Protein AF-W9P4Z3-F1 (afdb_monomer)

pLDDT: mean 75.98, std 18.57, range [23.39, 91.31]

Solvent-accessible surface area (backbone atoms only — not comparable to full-atom values): 9116 Å² total; per-residue (Å²): 131,71,70,39,44,46,34,57,65,92,82,52,67,81,77,57,96,51,66,90,83,44,89,73,73,82,68,74,70,91,84,56,40,78,48,75,42,57,70,95,68,73,46,46,77,40,70,48,34,55,28,46,27,37,81,41,54,60,92,74,62,85,82,88,86,84,87,87,85,80,85,59,91,46,73,70,33,68,54,49,42,40,37,40,35,73,74,88,55,61,68,47,74,52,102,79,37,41,35,63,81,58,73,59,67,36,34,38,39,37,34,43,33,28,52,91,90,41,81,40,84,44,76,51,77,44,72,76,84,70,90,73,74,101,67,92,71,96,46,42,35,33,40,75

InterPro domains:
  IPR009784 Protein of unknown function DUF1349 [PF07081] (25-118)
  IPR009784 Protein of unknown function DUF1349 [PTHR35332] (20-118)

Sequence (144 aa):
MKFTLFSGVSSQPPLPENPLSEPFELVALPGPDIWRTPSCAGGRDDFSGPIYATPISLNSFKSAKVTISSDFPGNYSQGGLILFMPESIPITQTDSQLRLEESPRTWIKAGIEKVDGEFFCIRRCCETVLGLEFGQAERELCFL

Structure (mmCIF, N/CA/C/O backbone):
data_AF-W9P4Z3-F1
#
_entry.id   AF-W9P4Z3-F1
#
loop_
_atom_site.group_PDB
_atom_site.id
_atom_site.type_symbol
_atom_site.label_atom_id
_atom_site.label_alt_id
_atom_site.label_comp_id
_atom_site.label_asym_id
_atom_site.label_entity_id
_atom_site.label_seq_id
_atom_site.pdbx_PDB_ins_code
_atom_site.Cartn_x
_atom_site.Cartn_y
_atom_site.Cartn_z
_atom_site.occupancy
_atom_site.B_iso_or_equiv
_atom_site.auth_seq_id
_atom_site.auth_comp_id
_atom_site.auth_asym_id
_atom_site.auth_atom_id
_atom_site.pdbx_PDB_model_num
ATOM 1 N N . MET A 1 1 ? -15.433 -0.064 10.762 1.00 71.50 1 MET A N 1
ATOM 2 C CA . MET A 1 1 ? -14.264 0.808 10.502 1.00 71.50 1 MET A CA 1
ATOM 3 C C . MET A 1 1 ? -14.509 1.506 9.183 1.00 71.50 1 MET A C 1
ATOM 5 O O . MET A 1 1 ? -14.960 0.837 8.263 1.00 71.50 1 MET A O 1
ATOM 9 N N . LYS A 1 2 ? -14.285 2.819 9.103 1.00 81.31 2 LYS A N 1
ATOM 10 C CA . LYS A 1 2 ? -14.508 3.583 7.874 1.00 81.31 2 LYS A CA 1
ATOM 11 C C . LYS A 1 2 ? -13.163 3.824 7.205 1.00 81.31 2 LYS A C 1
ATOM 13 O O . LYS A 1 2 ? -12.331 4.545 7.746 1.00 81.31 2 LYS A O 1
ATOM 18 N N . PHE A 1 3 ? -12.965 3.212 6.047 1.00 85.69 3 PHE A N 1
ATOM 19 C CA . PHE A 1 3 ? -11.792 3.466 5.226 1.00 85.69 3 PHE A CA 1
ATOM 20 C C . PHE A 1 3 ? -11.995 4.764 4.458 1.00 85.69 3 PHE A C 1
ATOM 22 O O . PHE A 1 3 ? -13.095 5.067 3.996 1.00 85.69 3 PHE A O 1
ATOM 29 N N . THR A 1 4 ? -10.924 5.533 4.350 1.00 84.44 4 THR A N 1
ATOM 30 C CA . THR A 1 4 ? -10.896 6.787 3.613 1.00 84.44 4 THR A CA 1
ATOM 31 C C . THR A 1 4 ? -9.815 6.706 2.556 1.00 84.44 4 THR A C 1
ATOM 33 O O . THR A 1 4 ? -8.760 6.116 2.790 1.00 84.44 4 THR A O 1
ATOM 36 N N . LEU A 1 5 ? -10.086 7.268 1.382 1.00 85.56 5 LEU A N 1
ATOM 37 C CA . LEU A 1 5 ? -9.078 7.396 0.342 1.00 85.56 5 LEU A CA 1
ATOM 38 C C . LEU A 1 5 ? -8.081 8.480 0.771 1.00 85.56 5 LEU A C 1
ATOM 40 O O . LEU A 1 5 ? -8.461 9.647 0.885 1.00 85.56 5 LEU A O 1
ATOM 44 N N . PHE A 1 6 ? -6.839 8.077 1.043 1.00 80.31 6 PHE A N 1
ATOM 45 C CA . PHE A 1 6 ? -5.747 8.963 1.473 1.00 80.31 6 PHE A CA 1
ATOM 46 C C . PHE A 1 6 ? -4.922 9.508 0.304 1.00 80.31 6 PHE A C 1
ATOM 48 O O . PHE A 1 6 ? -4.315 10.575 0.359 1.00 80.31 6 PHE A O 1
ATOM 55 N N . SER A 1 7 ? -4.844 8.726 -0.761 1.00 78.44 7 SER A N 1
ATOM 56 C CA . SER A 1 7 ? -4.163 9.084 -1.993 1.00 78.44 7 SER A CA 1
ATOM 57 C C . SER A 1 7 ? -4.724 8.201 -3.096 1.00 78.44 7 SER A C 1
ATOM 59 O O . SER A 1 7 ? -5.156 7.080 -2.827 1.00 78.44 7 SER A O 1
ATOM 61 N N . GLY A 1 8 ? -4.768 8.707 -4.324 1.00 75.12 8 GLY A N 1
ATOM 62 C CA . GLY A 1 8 ? -5.324 8.006 -5.475 1.00 75.12 8 GLY A CA 1
ATOM 63 C C . GLY A 1 8 ? -6.163 8.911 -6.371 1.00 75.12 8 GLY A C 1
ATOM 64 O O . GLY A 1 8 ? -6.298 10.114 -6.145 1.00 75.12 8 GLY A O 1
ATOM 65 N N . VAL A 1 9 ? -6.732 8.322 -7.419 1.00 79.56 9 VAL A N 1
ATOM 66 C CA . VAL A 1 9 ? -7.623 9.042 -8.336 1.00 79.56 9 VAL A CA 1
ATOM 67 C C . VAL A 1 9 ? -8.959 9.373 -7.676 1.00 79.56 9 VAL A C 1
ATOM 69 O O . VAL A 1 9 ? -9.437 8.637 -6.823 1.00 79.56 9 VAL A O 1
ATOM 72 N N . SER A 1 10 ? -9.606 10.464 -8.077 1.00 75.25 10 SER A N 1
ATOM 73 C CA . SER A 1 10 ? -10.969 10.767 -7.613 1.00 75.25 10 SER A CA 1
ATOM 74 C C . SER A 1 10 ? -12.011 9.781 -8.151 1.00 75.25 10 SER A C 1
ATOM 76 O O . SER A 1 10 ? -13.070 9.626 -7.557 1.00 75.25 10 SER A O 1
ATOM 78 N N . SER A 1 11 ? -11.700 9.081 -9.245 1.00 83.31 11 SER A N 1
ATOM 79 C CA . SER A 1 11 ? -12.555 8.081 -9.887 1.00 83.31 11 SER A CA 1
ATOM 80 C C . SER A 1 11 ? -12.376 6.664 -9.330 1.00 83.31 11 SER A C 1
ATOM 82 O O . SER A 1 11 ? -12.584 5.702 -10.071 1.00 83.31 11 SER A O 1
ATOM 84 N N . GLN A 1 12 ? -11.931 6.508 -8.077 1.00 86.94 12 GLN A N 1
ATOM 85 C CA . GLN A 1 12 ? -11.914 5.181 -7.457 1.00 86.94 12 GLN A CA 1
ATOM 86 C C . GLN A 1 12 ? -13.339 4.612 -7.370 1.00 86.94 12 GLN A C 1
ATOM 88 O O . GLN A 1 12 ? -14.282 5.376 -7.126 1.00 86.94 12 GLN A O 1
ATOM 93 N N . PRO A 1 13 ? -13.510 3.289 -7.526 1.00 87.00 13 PRO A N 1
ATOM 94 C CA . PRO A 1 13 ? -14.775 2.630 -7.236 1.0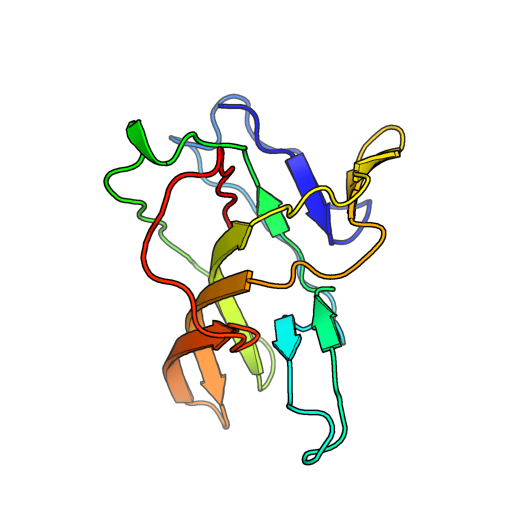0 87.00 13 PRO A CA 1
ATOM 95 C C . PRO A 1 13 ? -15.246 2.926 -5.802 1.00 87.00 13 PRO A C 1
ATOM 97 O O . PRO A 1 13 ? -14.422 3.100 -4.898 1.00 87.00 13 PRO A O 1
ATOM 100 N N . PRO A 1 14 ? -16.565 3.003 -5.560 1.00 84.56 14 PRO A N 1
ATOM 101 C CA . PRO A 1 14 ? -17.079 3.207 -4.215 1.00 84.56 14 PRO A CA 1
ATOM 102 C C . PRO A 1 14 ? -16.699 2.023 -3.322 1.00 84.56 14 PRO A C 1
ATOM 104 O O . PRO A 1 14 ? -16.797 0.864 -3.728 1.00 84.56 14 PRO A O 1
ATOM 107 N N . LEU A 1 15 ? -16.299 2.320 -2.085 1.00 87.31 15 LEU A N 1
ATOM 108 C CA . LEU A 1 15 ? -16.083 1.280 -1.088 1.00 87.31 15 LEU A CA 1
ATOM 109 C C . LEU A 1 15 ? -17.419 0.615 -0.712 1.00 87.31 15 LEU A C 1
ATOM 111 O O . LEU A 1 15 ? -18.434 1.314 -0.609 1.00 87.31 15 LEU A O 1
ATOM 115 N N . PRO A 1 16 ? -17.421 -0.703 -0.452 1.00 89.00 16 PRO A N 1
ATOM 116 C CA . PRO A 1 16 ? -18.571 -1.387 0.122 1.00 89.00 16 PRO A CA 1
ATOM 117 C C . PRO A 1 16 ? -18.905 -0.838 1.514 1.00 89.00 16 PRO A C 1
ATOM 119 O O . PRO A 1 16 ? -18.071 -0.220 2.181 1.00 89.00 16 PRO A O 1
ATOM 122 N N . GLU A 1 17 ? -20.120 -1.118 1.989 1.00 86.00 17 GLU A N 1
ATOM 123 C CA . GLU A 1 17 ? -20.553 -0.725 3.337 1.00 86.00 17 GLU A CA 1
ATOM 124 C C . GLU A 1 17 ? -19.675 -1.376 4.419 1.00 86.00 17 GLU A C 1
ATOM 126 O O . GLU A 1 17 ? -19.350 -0.743 5.430 1.00 86.00 17 GLU A O 1
ATOM 131 N N . ASN A 1 18 ? -19.222 -2.614 4.179 1.00 86.69 18 ASN A N 1
ATOM 132 C CA . ASN A 1 18 ? -18.313 -3.331 5.065 1.00 86.69 18 ASN A CA 1
ATOM 133 C C . ASN A 1 18 ? -17.009 -3.765 4.360 1.00 86.69 18 ASN A C 1
ATOM 135 O O . ASN A 1 18 ? -16.854 -4.933 3.992 1.00 86.69 18 ASN A O 1
ATOM 139 N N . PRO A 1 19 ? -16.011 -2.869 4.250 1.00 84.94 19 PRO A N 1
ATOM 140 C CA . PRO A 1 19 ? -14.736 -3.157 3.581 1.00 84.94 19 PRO A CA 1
ATOM 141 C C . PRO A 1 19 ? -13.846 -4.162 4.330 1.00 84.94 19 PRO A C 1
ATOM 143 O O . PRO A 1 19 ? -12.778 -4.517 3.845 1.00 84.94 19 PRO A O 1
ATOM 146 N N . LEU A 1 20 ? -14.253 -4.624 5.521 1.00 83.94 20 LEU A N 1
ATOM 147 C CA . LEU A 1 20 ? -13.541 -5.675 6.257 1.00 83.94 20 LEU A CA 1
ATOM 148 C C . LEU A 1 20 ? -13.992 -7.087 5.874 1.00 83.94 20 LEU A C 1
ATOM 150 O O . LEU A 1 20 ? -13.252 -8.041 6.109 1.00 83.94 20 LEU A O 1
ATOM 154 N N . SER A 1 21 ? -15.208 -7.236 5.347 1.00 85.75 21 SER A N 1
ATOM 155 C CA . SER A 1 21 ? -15.769 -8.536 4.959 1.00 85.75 21 SER A CA 1
ATOM 156 C C . SER A 1 21 ? -16.014 -8.672 3.463 1.00 85.75 21 SER A C 1
ATOM 158 O O . SER A 1 21 ? -16.218 -9.789 2.993 1.00 85.75 21 SER A O 1
ATOM 160 N N . GLU A 1 22 ? -16.009 -7.564 2.725 1.00 89.31 22 GLU A N 1
ATOM 161 C CA . GLU A 1 22 ? -16.331 -7.529 1.301 1.00 89.31 22 GLU A CA 1
ATOM 162 C C . GLU A 1 22 ? -15.117 -7.092 0.472 1.00 89.31 22 GLU A C 1
ATOM 164 O O . GLU A 1 22 ? -14.377 -6.196 0.890 1.00 89.31 22 GLU A O 1
ATOM 169 N N . PRO A 1 23 ? -14.889 -7.718 -0.698 1.00 89.94 23 PRO A N 1
ATOM 170 C CA . PRO A 1 23 ? -13.835 -7.295 -1.604 1.00 89.94 23 PRO A CA 1
ATOM 171 C C . PRO A 1 23 ? -14.163 -5.920 -2.191 1.00 89.94 23 PRO A C 1
ATOM 173 O O . PRO A 1 23 ? -15.319 -5.599 -2.461 1.00 89.94 23 PRO A O 1
ATOM 176 N N . PHE A 1 24 ? -13.126 -5.128 -2.435 1.00 91.19 24 PHE A N 1
ATOM 177 C CA . PHE A 1 24 ? -13.223 -3.857 -3.139 1.00 91.19 24 PHE A CA 1
ATOM 178 C C . PHE A 1 24 ? -12.053 -3.710 -4.106 1.00 91.19 24 PHE A C 1
ATOM 180 O O . PHE A 1 24 ? -11.043 -4.409 -3.998 1.00 91.19 24 PHE A O 1
ATOM 187 N N . GLU A 1 25 ? -12.205 -2.799 -5.058 1.00 91.00 25 GLU A N 1
ATOM 188 C CA . GLU A 1 25 ? -11.193 -2.521 -6.068 1.00 91.00 25 GLU A CA 1
ATOM 189 C C . GLU A 1 25 ? -10.414 -1.256 -5.714 1.00 91.00 25 GLU A C 1
ATOM 191 O O . GLU A 1 25 ? -10.986 -0.241 -5.314 1.00 91.00 25 GLU A O 1
ATOM 196 N N . LEU A 1 26 ? -9.096 -1.320 -5.897 1.00 90.00 26 LEU A N 1
ATOM 197 C CA . LEU A 1 26 ? -8.199 -0.180 -5.782 1.00 90.00 26 LEU A CA 1
ATOM 198 C C . LEU A 1 26 ? -7.472 0.013 -7.109 1.00 90.00 26 LEU A C 1
ATOM 200 O O . LEU A 1 26 ? -6.651 -0.810 -7.514 1.00 90.00 26 LEU A O 1
ATOM 204 N N . VAL A 1 27 ? -7.765 1.117 -7.788 1.00 89.56 27 VAL A N 1
ATOM 205 C CA . VAL A 1 27 ? -7.184 1.432 -9.092 1.00 89.56 27 VAL A CA 1
ATOM 206 C C . VAL A 1 27 ? -5.871 2.186 -8.905 1.00 89.56 27 VAL A C 1
ATOM 208 O O . VAL A 1 27 ? -5.838 3.277 -8.331 1.00 89.56 27 VAL A O 1
ATOM 211 N N . ALA A 1 28 ? -4.783 1.635 -9.435 1.00 86.25 28 ALA A N 1
ATOM 212 C CA . ALA A 1 28 ? -3.496 2.314 -9.525 1.00 86.25 28 ALA A CA 1
ATOM 213 C C . ALA A 1 28 ? -3.264 2.826 -10.951 1.00 86.25 28 ALA A C 1
ATOM 215 O O . ALA A 1 28 ? -3.336 2.061 -11.913 1.00 86.25 28 ALA A O 1
ATOM 216 N N . LEU A 1 29 ? -2.972 4.122 -11.089 1.00 84.25 29 LEU A N 1
ATOM 217 C CA . LEU A 1 29 ? -2.469 4.674 -12.347 1.00 84.25 29 LEU A CA 1
ATOM 218 C C . LEU A 1 29 ? -0.950 4.461 -12.459 1.00 84.25 29 LEU A C 1
ATOM 220 O O . LEU A 1 29 ? -0.293 4.262 -11.438 1.00 84.25 29 LEU A O 1
ATOM 224 N N . PRO A 1 30 ? -0.368 4.535 -13.669 1.00 81.81 30 PRO A N 1
ATOM 225 C CA . PRO A 1 30 ? 1.083 4.583 -13.839 1.00 81.81 30 PRO A CA 1
ATOM 226 C C . PRO A 1 30 ? 1.690 5.858 -13.237 1.00 81.81 30 PRO A C 1
ATOM 22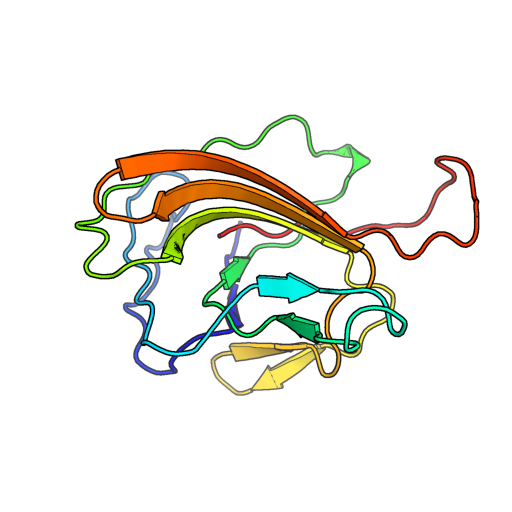8 O O . PRO A 1 30 ? 1.126 6.941 -13.395 1.00 81.81 30 PRO A O 1
ATOM 231 N N . GLY A 1 31 ? 2.860 5.744 -12.600 1.00 81.56 31 GLY A N 1
ATOM 232 C CA . GLY A 1 31 ? 3.627 6.880 -12.062 1.00 81.56 31 GLY A CA 1
ATOM 233 C C . GLY A 1 31 ? 3.706 6.951 -10.529 1.00 81.56 31 GLY A C 1
ATOM 234 O O . GLY A 1 31 ? 4.818 7.081 -10.020 1.00 81.56 31 GLY A O 1
ATOM 235 N N . PRO A 1 32 ? 2.583 6.858 -9.787 1.00 83.25 32 PRO A N 1
ATOM 236 C CA . PRO A 1 32 ? 2.576 6.805 -8.331 1.00 83.25 32 PRO A CA 1
ATOM 237 C C . PRO A 1 32 ? 3.453 5.700 -7.738 1.00 83.25 32 PRO A C 1
ATOM 239 O O . PRO A 1 32 ? 3.492 4.579 -8.242 1.00 83.25 32 PRO A O 1
ATOM 242 N N . ASP A 1 33 ? 4.106 6.010 -6.620 1.00 85.19 33 ASP A N 1
ATOM 243 C CA . ASP A 1 33 ? 4.939 5.075 -5.860 1.00 85.19 33 ASP A CA 1
ATOM 244 C C . ASP A 1 33 ? 4.902 5.448 -4.370 1.00 85.19 33 ASP A C 1
ATOM 246 O O . ASP A 1 33 ? 4.460 6.533 -3.976 1.00 85.19 33 ASP A O 1
ATOM 250 N N . ILE A 1 34 ? 5.360 4.519 -3.537 1.00 88.50 34 ILE A N 1
ATOM 251 C CA . ILE A 1 34 ? 5.594 4.727 -2.110 1.00 88.50 34 ILE A CA 1
ATOM 252 C C . ILE A 1 34 ? 7.050 4.371 -1.836 1.00 88.50 34 ILE A C 1
ATOM 254 O O . ILE A 1 34 ? 7.399 3.199 -1.650 1.00 88.50 34 ILE A O 1
ATOM 258 N N . TRP A 1 35 ? 7.927 5.368 -1.862 1.00 86.38 35 TRP A N 1
ATOM 259 C CA . TRP A 1 35 ? 9.362 5.163 -1.775 1.00 86.38 35 TRP A CA 1
ATOM 260 C C . TRP A 1 35 ? 10.090 6.373 -1.219 1.00 86.38 35 TRP A C 1
ATOM 262 O O . TRP A 1 35 ? 9.876 7.493 -1.666 1.00 86.38 35 TRP A O 1
ATOM 272 N N . ARG A 1 36 ? 11.020 6.128 -0.292 1.00 86.25 36 ARG A N 1
ATOM 273 C CA . ARG A 1 36 ? 11.902 7.164 0.235 1.00 86.25 36 ARG A CA 1
ATOM 274 C C . ARG A 1 36 ? 13.357 6.731 0.136 1.00 86.25 36 ARG A C 1
ATOM 276 O O . ARG A 1 36 ? 13.687 5.607 0.515 1.00 86.25 36 ARG A O 1
ATOM 283 N N . THR A 1 37 ? 14.224 7.618 -0.348 1.00 81.75 37 THR A N 1
ATOM 284 C CA . THR A 1 37 ? 15.681 7.450 -0.285 1.00 81.75 37 THR A CA 1
ATOM 285 C C . THR A 1 37 ? 16.313 8.524 0.599 1.00 81.75 37 THR A C 1
ATOM 287 O O . THR A 1 37 ? 15.812 9.647 0.667 1.00 81.75 37 THR A O 1
ATOM 290 N N . PRO A 1 38 ? 17.425 8.214 1.290 1.00 77.25 38 PRO A N 1
ATOM 291 C CA . PRO A 1 38 ? 18.201 9.225 1.998 1.00 77.25 38 PRO A CA 1
ATOM 292 C C . PRO A 1 38 ? 18.629 10.370 1.071 1.00 77.25 38 PRO A C 1
ATOM 294 O O . PRO A 1 38 ? 18.852 10.162 -0.124 1.00 77.25 38 PRO A O 1
ATOM 297 N N . SER A 1 39 ? 18.837 11.567 1.625 1.00 80.94 39 SER A N 1
ATOM 298 C CA . SER A 1 39 ? 19.316 12.732 0.861 1.00 80.94 39 SER A CA 1
ATOM 299 C C . SER A 1 39 ? 20.651 12.471 0.153 1.00 80.94 39 SER A C 1
ATOM 301 O O . SER A 1 39 ? 20.847 12.916 -0.975 1.00 80.94 39 SER A O 1
ATOM 303 N N . CYS A 1 40 ? 21.538 11.667 0.752 1.00 78.31 40 CYS A N 1
ATOM 304 C CA . CYS A 1 40 ? 22.796 11.239 0.130 1.00 78.31 40 CYS A CA 1
ATOM 305 C C . CYS A 1 40 ? 22.617 10.290 -1.073 1.00 78.31 40 CYS A C 1
ATOM 307 O O . CYS A 1 40 ? 23.560 10.091 -1.832 1.00 78.31 40 CYS A O 1
ATOM 309 N N . ALA A 1 41 ? 21.421 9.729 -1.261 1.00 72.81 41 ALA A N 1
ATOM 310 C CA . ALA A 1 41 ? 21.051 8.816 -2.342 1.00 72.81 41 ALA A CA 1
ATOM 311 C C . ALA A 1 41 ? 19.950 9.412 -3.245 1.00 72.81 41 ALA A C 1
ATOM 313 O O . ALA A 1 41 ? 19.092 8.692 -3.759 1.00 72.81 41 ALA A O 1
ATOM 314 N N . GLY A 1 42 ? 19.940 10.740 -3.403 1.00 78.50 42 GLY A N 1
ATOM 315 C CA . GLY A 1 42 ? 19.031 11.460 -4.302 1.00 78.50 42 GLY A CA 1
ATOM 316 C C . GLY A 1 42 ? 17.763 12.015 -3.651 1.00 78.50 42 GLY A C 1
ATOM 317 O O . GLY A 1 42 ? 17.042 12.747 -4.319 1.00 78.50 42 GLY A O 1
ATOM 318 N N . GLY A 1 43 ? 17.500 11.720 -2.371 1.00 80.50 43 GLY A N 1
ATOM 319 C CA . GLY A 1 43 ? 16.446 12.382 -1.591 1.00 80.50 43 GLY A CA 1
ATOM 320 C C . GLY A 1 43 ? 15.028 12.238 -2.151 1.00 80.50 43 GLY A C 1
ATOM 321 O O . GLY A 1 43 ? 14.231 13.162 -2.021 1.00 80.50 43 GLY A O 1
ATOM 322 N N . ARG A 1 44 ? 14.718 11.109 -2.798 1.00 82.50 44 ARG A N 1
ATOM 323 C CA . ARG A 1 44 ? 13.374 10.819 -3.316 1.00 82.50 44 ARG A CA 1
ATOM 324 C C . ARG A 1 44 ? 12.420 10.619 -2.140 1.00 82.50 44 ARG A C 1
ATOM 326 O O . ARG A 1 44 ? 12.770 9.902 -1.207 1.00 8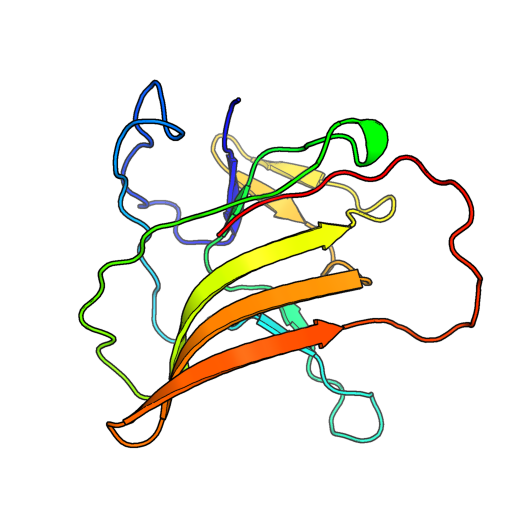2.50 44 ARG A O 1
ATOM 333 N N . ASP A 1 45 ? 11.232 11.208 -2.201 1.00 87.81 45 ASP A N 1
ATOM 334 C CA . ASP A 1 45 ? 10.169 11.045 -1.204 1.00 87.81 45 ASP A CA 1
ATOM 335 C C . ASP A 1 45 ? 8.811 11.008 -1.906 1.00 87.81 45 ASP A C 1
ATOM 337 O O . ASP A 1 45 ? 8.132 12.021 -2.056 1.00 87.81 45 ASP A O 1
ATOM 341 N N . ASP A 1 46 ? 8.450 9.822 -2.380 1.00 86.75 46 ASP A N 1
ATOM 342 C CA . ASP A 1 46 ? 7.160 9.568 -2.995 1.00 86.75 46 ASP A CA 1
ATOM 343 C C . ASP A 1 46 ? 6.251 8.859 -1.995 1.00 86.75 46 ASP A C 1
ATOM 345 O O . ASP A 1 46 ? 6.567 7.783 -1.485 1.00 86.75 46 ASP A O 1
ATOM 349 N N . PHE A 1 47 ? 5.096 9.461 -1.738 1.00 87.88 47 PHE A N 1
ATOM 350 C CA . PHE A 1 47 ? 4.001 8.873 -0.971 1.00 87.88 47 PHE A CA 1
ATOM 351 C C . PHE A 1 47 ? 2.680 9.121 -1.708 1.00 87.88 47 PHE A C 1
ATOM 353 O O . PHE A 1 47 ? 1.720 9.666 -1.172 1.00 87.88 47 PHE A O 1
ATOM 360 N N . SER A 1 48 ? 2.672 8.801 -3.002 1.00 85.81 48 SER A N 1
ATOM 361 C CA . SER A 1 48 ? 1.599 9.163 -3.936 1.00 85.81 48 SER A CA 1
ATOM 362 C C . SER A 1 48 ? 0.791 7.965 -4.429 1.00 85.81 48 SER A C 1
ATOM 364 O O . SER A 1 48 ? -0.230 8.152 -5.091 1.00 85.81 48 SER A O 1
ATOM 366 N N . GLY A 1 49 ? 1.212 6.739 -4.096 1.00 87.62 49 GLY A N 1
ATOM 367 C CA . GLY A 1 49 ? 0.460 5.516 -4.389 1.00 87.62 49 GLY A CA 1
ATOM 368 C C . GLY A 1 49 ? -0.980 5.568 -3.860 1.00 87.62 49 GLY A C 1
ATOM 369 O O . GLY A 1 49 ? -1.251 6.299 -2.904 1.00 87.62 49 GLY A O 1
ATOM 370 N N . PRO A 1 50 ? -1.924 4.836 -4.476 1.00 90.62 50 PRO A N 1
ATOM 371 C CA . PRO A 1 50 ? -3.296 4.795 -3.995 1.00 90.62 50 PRO A CA 1
ATOM 372 C C . PRO A 1 50 ? -3.383 4.057 -2.649 1.00 90.62 50 PRO A C 1
ATOM 374 O O . PRO A 1 50 ? -2.774 3.001 -2.493 1.00 90.62 50 PRO A O 1
ATOM 377 N N . ILE A 1 51 ? -4.101 4.621 -1.671 1.00 89.62 51 ILE A N 1
ATOM 378 C CA . ILE A 1 51 ? -4.154 4.112 -0.288 1.00 89.62 51 ILE A CA 1
ATOM 379 C C . ILE A 1 51 ? -5.576 4.260 0.266 1.00 89.62 51 ILE A C 1
ATOM 381 O O . ILE A 1 51 ? -6.076 5.384 0.387 1.00 89.62 51 ILE A O 1
ATOM 385 N N . TYR A 1 52 ? -6.191 3.146 0.676 1.00 89.75 52 TYR A N 1
ATOM 386 C CA . TYR A 1 52 ? -7.412 3.144 1.484 1.00 89.75 52 TYR A CA 1
ATOM 387 C C . TYR A 1 52 ? -7.126 2.818 2.936 1.00 89.75 52 TYR A C 1
ATOM 389 O O . TYR A 1 52 ? -6.729 1.715 3.293 1.00 89.75 52 TYR A O 1
ATOM 397 N N . ALA A 1 53 ? -7.441 3.758 3.812 1.00 86.56 53 ALA A N 1
ATOM 398 C CA . ALA A 1 53 ? -6.875 3.739 5.138 1.00 86.56 53 ALA A CA 1
ATOM 399 C C . ALA A 1 53 ? -7.887 4.143 6.214 1.00 86.56 53 ALA A C 1
ATOM 401 O O . ALA A 1 53 ? -8.724 5.021 6.015 1.00 86.56 53 ALA A O 1
ATOM 402 N N . THR A 1 54 ? -7.844 3.453 7.355 1.00 86.00 54 THR A N 1
ATOM 403 C CA . THR A 1 54 ? -8.688 3.723 8.526 1.00 86.00 54 THR A CA 1
ATOM 404 C C . THR A 1 54 ? -7.791 3.834 9.747 1.00 86.00 54 THR A C 1
ATOM 406 O O . THR A 1 54 ? -7.020 2.903 9.957 1.00 86.00 54 THR A O 1
ATOM 409 N N . PRO A 1 55 ? -7.925 4.885 10.575 1.00 84.62 55 PRO A N 1
ATOM 410 C CA . PRO A 1 55 ? -7.138 5.029 11.790 1.00 84.62 55 PRO A CA 1
ATOM 411 C C . PRO A 1 55 ? -7.441 3.887 12.766 1.00 84.62 55 PRO A C 1
ATOM 413 O O . PRO A 1 55 ? -8.600 3.526 12.997 1.00 84.62 55 PRO A O 1
ATOM 416 N N . ILE A 1 56 ? -6.388 3.315 13.347 1.00 85.31 56 ILE A N 1
ATOM 417 C CA . ILE A 1 56 ? -6.463 2.314 14.418 1.00 85.31 56 ILE A CA 1
ATOM 418 C C . ILE A 1 56 ? -5.479 2.696 15.518 1.00 85.31 56 ILE A C 1
ATOM 420 O O . ILE A 1 56 ? -4.327 3.006 15.230 1.00 85.31 56 ILE A O 1
ATOM 424 N N . SER A 1 57 ? -5.911 2.614 16.778 1.00 84.50 57 SER A N 1
ATOM 425 C CA . SER A 1 57 ? -5.031 2.802 17.935 1.00 84.50 57 SER A CA 1
ATOM 426 C C . SER A 1 57 ? -4.033 1.649 18.057 1.00 84.50 57 SER A C 1
ATOM 428 O O . SER A 1 57 ? -4.444 0.484 18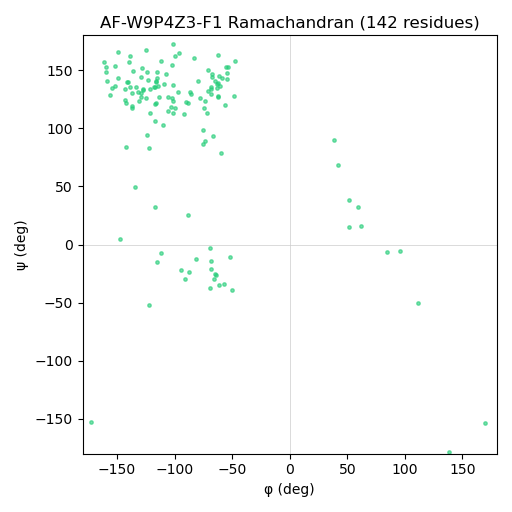.114 1.00 84.50 57 SER A O 1
ATOM 430 N N . LEU A 1 58 ? -2.739 1.956 18.203 1.00 82.50 58 LEU A N 1
ATOM 431 C CA . LEU A 1 58 ? -1.694 0.946 18.432 1.00 82.50 58 LEU A CA 1
ATOM 432 C C . LEU A 1 58 ? -2.006 -0.030 19.566 1.00 82.50 58 LEU A C 1
ATOM 434 O O . LEU A 1 58 ? -1.736 -1.220 19.442 1.00 82.50 58 LEU A O 1
ATOM 438 N N . ASN A 1 59 ? -2.596 0.458 20.659 1.00 87.38 59 ASN A N 1
ATOM 439 C CA . ASN A 1 59 ? -2.894 -0.373 21.827 1.00 87.38 59 ASN A CA 1
ATOM 440 C C . ASN A 1 59 ? -3.929 -1.466 21.501 1.00 87.38 59 ASN A C 1
ATOM 442 O O . ASN A 1 59 ? -3.958 -2.519 22.142 1.00 87.38 59 ASN A O 1
ATOM 446 N N . SER A 1 60 ? -4.765 -1.219 20.488 1.00 87.62 60 SER A N 1
ATOM 447 C CA . SER A 1 60 ? -5.794 -2.143 20.004 1.00 87.62 60 SER A CA 1
ATOM 448 C C . SER A 1 60 ? -5.337 -3.007 18.826 1.00 87.62 60 SER A C 1
ATOM 450 O O . SER A 1 60 ? -5.899 -4.079 18.600 1.00 87.62 60 SER A O 1
ATOM 452 N N . PHE A 1 61 ? -4.313 -2.576 18.086 1.00 87.31 61 PHE A N 1
ATOM 453 C CA . PHE A 1 61 ? -3.835 -3.291 16.911 1.00 87.31 61 PHE A CA 1
ATOM 454 C C . PHE A 1 61 ? -3.123 -4.592 17.305 1.00 87.31 61 PHE A C 1
ATOM 456 O O . PHE A 1 61 ? -2.273 -4.615 18.195 1.00 87.31 61 PHE A O 1
ATOM 463 N N . LYS A 1 62 ? -3.471 -5.695 16.633 1.00 88.38 62 LYS A N 1
ATOM 464 C CA . LYS A 1 62 ? -2.856 -7.019 16.850 1.00 88.38 62 LYS A CA 1
ATOM 465 C C . LYS A 1 62 ? -2.250 -7.580 15.576 1.00 88.38 62 LYS A C 1
ATOM 467 O O . LYS A 1 62 ? -1.091 -7.975 15.560 1.00 88.38 62 LYS A O 1
ATOM 472 N N . SER A 1 63 ? -3.041 -7.613 14.513 1.00 88.94 63 SER A N 1
ATOM 473 C CA . SER A 1 63 ? -2.635 -8.129 13.213 1.00 88.94 63 SER A CA 1
ATOM 474 C C . SER A 1 63 ? -3.555 -7.583 12.135 1.00 88.94 63 SER A C 1
ATOM 476 O O . SER A 1 63 ? -4.733 -7.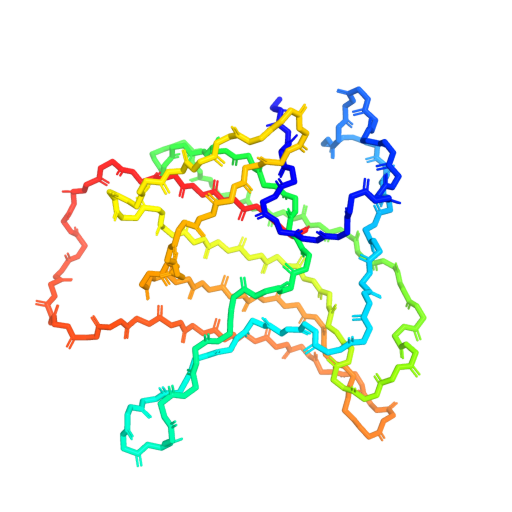342 12.397 1.00 88.94 63 SER A O 1
ATOM 478 N N . ALA A 1 64 ? -3.039 -7.484 10.916 1.00 86.88 64 ALA A N 1
ATOM 479 C CA . ALA A 1 64 ? -3.828 -7.223 9.726 1.00 86.88 64 ALA A CA 1
ATOM 480 C C . ALA A 1 64 ? -3.499 -8.251 8.652 1.00 86.88 64 ALA A C 1
ATOM 482 O O . ALA A 1 64 ? -2.353 -8.686 8.524 1.00 86.88 64 ALA A O 1
ATOM 483 N N . LYS A 1 65 ? -4.519 -8.641 7.895 1.00 89.12 65 LYS A N 1
ATOM 484 C CA . LYS A 1 65 ? -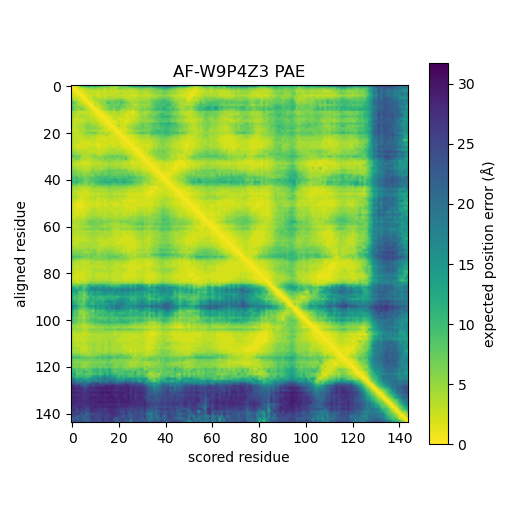4.398 -9.566 6.777 1.00 89.12 65 LYS A CA 1
ATOM 485 C C . LYS A 1 65 ? -5.266 -9.053 5.643 1.00 89.12 65 LYS A C 1
ATOM 487 O O . LYS A 1 65 ? -6.416 -8.698 5.867 1.00 89.12 65 LYS A O 1
ATOM 492 N N . VAL A 1 66 ? -4.711 -9.076 4.442 1.00 87.19 66 VAL A N 1
ATOM 493 C CA . VAL A 1 66 ? -5.417 -8.766 3.201 1.00 87.19 66 VAL A CA 1
ATOM 494 C C . VAL A 1 66 ? -5.178 -9.896 2.211 1.00 87.19 66 VAL A C 1
ATOM 496 O O . VAL A 1 66 ? -4.162 -10.592 2.284 1.00 87.19 66 VAL A O 1
ATOM 499 N N . THR A 1 67 ? -6.129 -10.092 1.308 1.00 89.38 67 THR A N 1
ATOM 500 C CA . THR A 1 67 ? -5.954 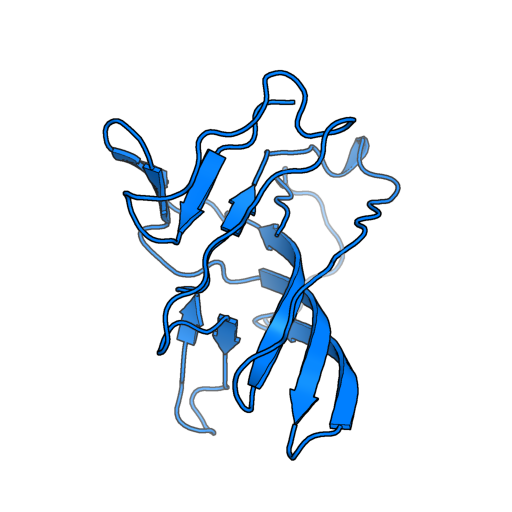-10.934 0.124 1.00 89.38 67 THR A CA 1
ATOM 501 C C . THR A 1 67 ? -6.011 -10.017 -1.081 1.00 89.38 67 THR A C 1
ATOM 503 O O . THR A 1 67 ? -6.954 -9.243 -1.203 1.00 89.38 67 THR A O 1
ATOM 506 N N . ILE A 1 68 ? -5.000 -10.085 -1.943 1.00 88.88 68 ILE A N 1
ATOM 507 C CA . ILE A 1 68 ? -4.879 -9.213 -3.111 1.00 88.88 68 ILE A CA 1
ATOM 508 C C . ILE A 1 68 ? -4.933 -10.080 -4.357 1.00 88.88 68 ILE A C 1
ATOM 510 O O . ILE A 1 68 ? -4.273 -11.118 -4.427 1.00 88.88 68 ILE A O 1
ATOM 514 N N . SER A 1 69 ? -5.706 -9.631 -5.337 1.00 89.00 69 SER A N 1
ATOM 515 C CA . SER A 1 69 ? -5.741 -10.191 -6.680 1.00 89.00 69 SER A CA 1
ATOM 516 C C . SER A 1 69 ? -5.564 -9.047 -7.669 1.00 89.00 69 SER A C 1
ATOM 518 O O . SER A 1 69 ? -6.229 -8.021 -7.555 1.00 89.00 69 SER A O 1
ATOM 520 N N . SER A 1 70 ? -4.602 -9.184 -8.574 1.00 87.62 70 SER A N 1
ATOM 521 C CA . SER A 1 70 ? -4.316 -8.204 -9.615 1.00 87.62 70 SER A CA 1
ATOM 522 C C . SER A 1 70 ? -3.499 -8.862 -10.718 1.00 87.62 70 SER A C 1
ATOM 524 O O . SER A 1 70 ? -2.777 -9.832 -10.480 1.00 87.62 70 SER A O 1
ATOM 526 N N . ASP A 1 71 ? -3.571 -8.282 -11.906 1.00 86.56 71 ASP A N 1
ATOM 527 C CA . ASP A 1 71 ? -2.859 -8.734 -13.097 1.00 86.56 71 ASP A CA 1
ATOM 528 C C . ASP A 1 71 ? -1.400 -8.236 -13.106 1.00 86.56 71 ASP A C 1
ATOM 530 O O . ASP A 1 71 ? -0.593 -8.688 -13.919 1.00 86.56 71 ASP A O 1
ATOM 534 N N . PHE A 1 72 ? -1.061 -7.292 -12.209 1.00 83.19 72 PHE A N 1
ATOM 535 C CA . PHE A 1 72 ? 0.242 -6.622 -12.100 1.00 83.19 72 PHE A CA 1
ATOM 536 C C . PHE A 1 72 ? 0.804 -6.255 -13.492 1.00 83.19 72 PHE A C 1
ATOM 538 O O . PHE A 1 72 ? 1.770 -6.866 -13.970 1.00 83.19 72 PHE A O 1
ATOM 545 N N . PRO A 1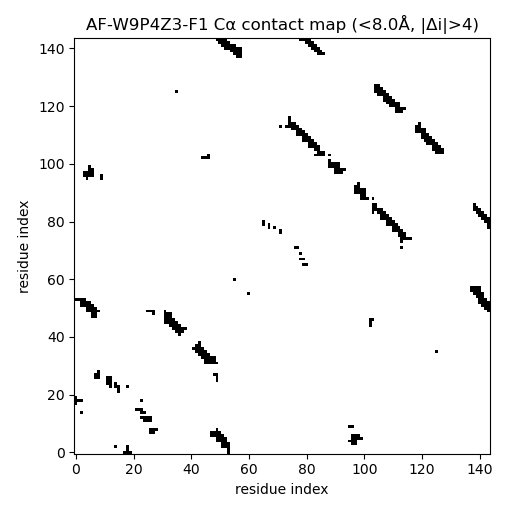 73 ? 0.174 -5.294 -14.192 1.00 82.88 73 PRO A N 1
ATOM 546 C CA . PRO A 1 73 ? 0.337 -5.124 -15.636 1.00 82.88 73 PRO A CA 1
ATOM 547 C C . PRO A 1 73 ? 1.754 -4.711 -16.054 1.00 82.88 73 PRO A C 1
ATOM 549 O O . PRO A 1 73 ? 2.198 -5.077 -17.139 1.00 82.88 73 PRO A O 1
ATOM 552 N N . GLY A 1 74 ? 2.486 -3.992 -15.198 1.00 81.56 74 GLY A N 1
ATOM 553 C CA . GLY A 1 74 ? 3.833 -3.495 -15.490 1.00 81.56 74 GLY A CA 1
ATOM 554 C C . GLY A 1 74 ? 4.890 -3.917 -14.470 1.00 81.56 74 GLY A C 1
ATOM 555 O O . GLY A 1 74 ? 4.572 -4.368 -13.367 1.00 81.56 74 GLY A O 1
ATOM 556 N N . ASN A 1 75 ? 6.160 -3.717 -14.825 1.00 82.50 75 ASN A N 1
ATOM 557 C CA . ASN A 1 75 ? 7.256 -3.772 -13.858 1.00 82.50 75 ASN A CA 1
ATOM 558 C C . ASN A 1 75 ? 7.034 -2.736 -12.748 1.00 82.50 75 ASN A C 1
ATOM 560 O O . ASN A 1 75 ? 6.543 -1.637 -12.999 1.00 82.50 75 ASN A O 1
ATOM 564 N N . TYR A 1 76 ? 7.400 -3.115 -11.529 1.00 84.38 76 TYR A N 1
ATOM 565 C CA . TYR A 1 76 ? 7.178 -2.386 -10.282 1.00 84.38 76 TYR A CA 1
ATOM 566 C C . TYR A 1 76 ? 5.705 -2.171 -9.922 1.00 84.38 76 TYR A C 1
ATOM 568 O O . TYR A 1 76 ? 5.401 -1.369 -9.042 1.00 84.38 76 TYR A O 1
ATOM 576 N N . SER A 1 77 ? 4.779 -2.911 -10.545 1.00 86.56 77 SER A N 1
ATOM 577 C CA . SER A 1 77 ? 3.409 -2.985 -10.030 1.00 86.56 77 SER A CA 1
ATOM 578 C C . SER A 1 77 ? 3.454 -3.616 -8.643 1.00 86.56 77 SER A C 1
ATOM 580 O O . SER A 1 77 ? 4.021 -4.699 -8.469 1.00 86.56 77 SER A O 1
ATOM 582 N N . GLN A 1 78 ? 2.861 -2.937 -7.668 1.00 88.75 78 GLN A N 1
ATOM 583 C CA . GLN A 1 78 ? 2.865 -3.342 -6.269 1.00 88.75 7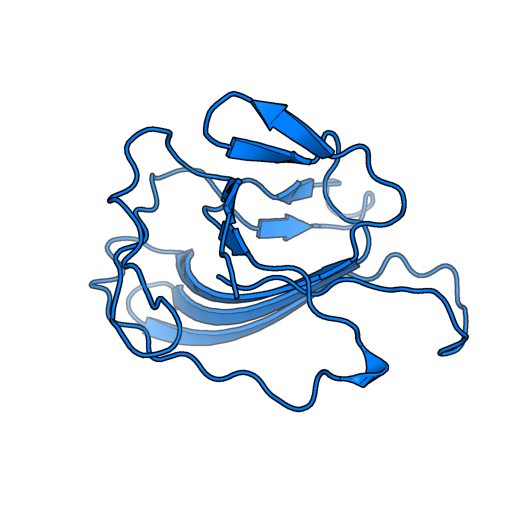8 GLN A CA 1
ATOM 584 C C . GLN A 1 78 ? 1.435 -3.461 -5.745 1.00 88.75 78 GLN A C 1
ATOM 586 O O . GLN A 1 78 ? 0.548 -2.714 -6.147 1.00 88.75 78 GLN A O 1
ATOM 591 N N . GLY A 1 79 ? 1.237 -4.375 -4.803 1.00 89.31 79 GLY A N 1
ATOM 592 C CA . GLY A 1 79 ? 0.008 -4.496 -4.026 1.00 89.31 79 GLY A CA 1
ATOM 593 C C . GLY A 1 79 ? 0.340 -5.089 -2.667 1.00 89.31 79 GLY A C 1
ATOM 594 O O . GLY A 1 79 ? 1.139 -6.024 -2.581 1.00 89.31 79 GLY A O 1
ATOM 595 N N . GLY A 1 80 ? -0.226 -4.552 -1.587 1.00 90.81 80 GLY A N 1
ATOM 596 C CA . GLY A 1 80 ? 0.177 -4.982 -0.253 1.00 90.81 80 GLY A CA 1
ATOM 597 C C . GLY A 1 80 ? -0.660 -4.420 0.881 1.00 90.81 80 GLY A C 1
ATOM 598 O O . GLY A 1 80 ? -1.824 -4.110 0.706 1.00 90.81 80 GLY A O 1
ATOM 599 N N . LEU A 1 81 ? -0.020 -4.307 2.040 1.00 91.31 81 LEU A N 1
ATOM 600 C CA . LEU A 1 81 ? -0.426 -3.535 3.204 1.00 91.31 81 LEU A CA 1
ATOM 601 C C . LEU A 1 81 ? 0.606 -2.437 3.439 1.00 91.31 81 LEU A C 1
ATOM 603 O O . LEU A 1 81 ? 1.811 -2.675 3.321 1.00 91.31 81 LEU A O 1
ATOM 607 N N . ILE A 1 82 ? 0.139 -1.257 3.821 1.00 90.50 82 ILE A N 1
ATOM 608 C CA . ILE A 1 82 ? 0.973 -0.224 4.427 1.00 90.50 82 ILE A CA 1
ATOM 609 C C . ILE A 1 82 ? 0.559 -0.049 5.881 1.00 90.50 82 ILE A C 1
ATOM 611 O O . ILE A 1 82 ? -0.532 -0.452 6.265 1.00 90.50 82 ILE A O 1
ATOM 615 N N . LEU A 1 83 ? 1.461 0.489 6.691 1.00 89.88 83 LEU A N 1
ATOM 616 C CA . LEU A 1 83 ? 1.186 1.096 7.985 1.00 89.88 83 LEU A CA 1
ATOM 617 C C . LEU A 1 83 ? 2.029 2.367 8.026 1.00 89.88 83 LEU A C 1
ATOM 619 O O . LEU A 1 83 ? 3.222 2.313 7.731 1.00 89.88 83 LEU A O 1
ATOM 623 N N . PHE A 1 84 ? 1.440 3.501 8.371 1.00 87.50 84 PHE A N 1
ATOM 624 C CA . PHE A 1 84 ? 2.162 4.764 8.481 1.00 87.50 84 PHE A CA 1
ATOM 625 C C . PHE A 1 84 ? 1.686 5.539 9.692 1.00 87.50 84 PHE A C 1
ATOM 627 O O . PHE A 1 84 ? 0.576 5.318 10.159 1.00 87.50 84 PHE A O 1
ATOM 634 N N . MET A 1 85 ? 2.541 6.433 10.177 1.00 85.25 85 MET A N 1
ATOM 635 C CA . MET A 1 85 ? 2.257 7.287 11.319 1.00 85.25 85 MET A CA 1
ATOM 636 C C . MET A 1 85 ? 1.986 8.709 10.834 1.00 85.25 85 MET A C 1
ATOM 638 O O . MET A 1 85 ? 2.904 9.340 10.300 1.00 85.25 85 MET A O 1
ATOM 642 N N . PRO A 1 86 ? 0.765 9.236 11.012 1.00 71.19 86 PRO A N 1
ATOM 643 C CA . PRO A 1 86 ? 0.496 10.646 10.784 1.00 71.19 86 PRO A CA 1
ATOM 644 C C . PRO A 1 86 ? 1.075 11.446 11.961 1.00 71.19 86 PRO A C 1
ATOM 646 O O . PRO A 1 86 ? 0.422 11.685 12.970 1.00 71.19 86 PRO A O 1
ATOM 649 N N . GLU A 1 87 ? 2.354 11.805 11.885 1.00 68.56 87 GLU A N 1
ATOM 650 C CA . GLU A 1 87 ? 3.032 12.588 12.925 1.00 68.56 87 GLU A CA 1
ATOM 651 C C . GLU A 1 87 ? 2.582 14.051 12.904 1.00 68.56 87 GLU A C 1
ATOM 653 O O . GLU A 1 87 ? 3.195 14.857 12.221 1.00 68.56 87 GLU A O 1
ATOM 658 N N . SER A 1 88 ? 1.523 14.435 13.619 1.00 64.88 88 SER A N 1
ATOM 659 C CA . SER A 1 88 ? 1.039 15.835 13.647 1.00 64.88 88 SER A CA 1
ATOM 660 C C . SER A 1 88 ? 0.818 16.460 12.254 1.00 64.88 88 SER A C 1
ATOM 662 O O . SER A 1 88 ? 0.750 17.684 12.137 1.00 64.88 88 SER A O 1
ATOM 664 N N . ILE A 1 89 ? 0.770 15.645 11.193 1.00 64.94 89 ILE A N 1
ATOM 665 C CA . ILE A 1 89 ? 0.689 16.118 9.815 1.00 64.94 89 ILE A CA 1
ATOM 666 C C . ILE A 1 89 ? -0.734 16.629 9.631 1.00 64.94 89 ILE A C 1
ATOM 668 O O . ILE A 1 89 ? -1.676 15.865 9.870 1.00 64.94 89 ILE A O 1
ATOM 672 N N . PRO A 1 90 ? -0.922 17.894 9.220 1.00 64.38 90 PRO A N 1
ATOM 673 C CA . PRO A 1 90 ? -2.241 18.387 8.878 1.00 64.38 90 PRO A CA 1
ATOM 674 C C . PRO A 1 90 ? -2.845 17.494 7.796 1.00 64.38 90 PRO A C 1
ATOM 676 O O . PRO A 1 90 ? -2.277 17.332 6.714 1.00 64.38 90 PRO A O 1
ATOM 679 N N . ILE A 1 91 ? -3.988 16.892 8.110 1.00 68.25 91 ILE A N 1
ATOM 680 C CA . ILE A 1 91 ? -4.784 16.159 7.135 1.00 68.25 91 ILE A CA 1
ATOM 681 C C . ILE A 1 91 ? -5.781 17.159 6.567 1.00 68.25 91 ILE A C 1
ATOM 683 O O . ILE A 1 91 ? -6.669 17.626 7.284 1.00 68.25 91 ILE A O 1
ATOM 687 N N . THR A 1 92 ? -5.641 17.511 5.292 1.00 69.12 92 THR A N 1
ATOM 688 C CA . THR A 1 92 ? -6.656 18.314 4.616 1.00 69.12 92 THR A CA 1
ATOM 689 C C . THR A 1 92 ? -7.739 17.396 4.078 1.00 69.12 92 THR A C 1
ATOM 691 O O . THR A 1 92 ? -7.482 16.379 3.431 1.00 69.12 92 THR A O 1
ATOM 694 N N . GLN A 1 93 ? -8.984 17.736 4.393 1.00 65.56 93 GLN A N 1
ATOM 695 C CA . GLN A 1 93 ? -10.146 17.033 3.880 1.00 65.56 93 GLN A CA 1
ATOM 696 C C . GLN A 1 93 ? -10.720 17.835 2.717 1.00 65.56 93 GLN A C 1
ATOM 698 O O . GLN A 1 93 ? -11.172 18.964 2.888 1.00 65.56 93 GLN A O 1
ATOM 703 N N . THR A 1 94 ? -10.713 17.233 1.535 1.00 63.28 94 THR A N 1
ATOM 704 C CA . THR A 1 94 ? -11.580 17.651 0.427 1.00 63.28 94 THR A CA 1
ATOM 705 C C . THR A 1 94 ? -12.826 16.764 0.430 1.00 63.28 94 THR A C 1
ATOM 707 O O . THR A 1 94 ? -12.823 15.719 1.085 1.00 63.28 94 THR A O 1
ATOM 710 N N . ASP A 1 95 ? -13.889 17.150 -0.283 1.00 57.94 95 ASP A N 1
ATOM 711 C CA . ASP A 1 95 ? -15.224 16.515 -0.235 1.00 57.94 95 ASP A CA 1
ATOM 712 C C . ASP A 1 95 ? -15.246 14.982 -0.435 1.00 57.94 95 ASP A C 1
ATOM 714 O O . ASP A 1 95 ? -16.271 14.340 -0.202 1.00 57.94 95 ASP A O 1
ATOM 718 N N . SER A 1 96 ? -14.143 14.345 -0.852 1.00 58.75 96 SER A N 1
ATOM 719 C CA . SER A 1 96 ? -14.049 12.882 -0.987 1.00 58.75 96 SER A CA 1
ATOM 720 C C . SER A 1 96 ? -12.665 12.271 -0.712 1.00 58.75 96 SER A C 1
ATOM 722 O O . SER A 1 96 ? -12.498 11.065 -0.890 1.00 58.75 96 SER A O 1
ATOM 724 N N . GLN A 1 97 ? -11.667 13.056 -0.289 1.00 65.75 97 GLN A N 1
ATOM 725 C CA . GLN A 1 97 ? -10.296 12.574 -0.074 1.00 65.75 97 GLN A CA 1
ATOM 726 C C . GLN A 1 97 ? -9.666 13.251 1.143 1.00 65.75 97 GLN A C 1
ATOM 728 O O . GLN A 1 97 ? -9.744 14.474 1.289 1.00 65.75 97 GLN A O 1
ATOM 733 N N . LEU A 1 98 ? -9.021 12.450 1.991 1.00 69.88 98 LEU A N 1
ATOM 734 C CA . LEU A 1 98 ? -8.057 12.966 2.957 1.00 69.88 98 LEU A CA 1
ATOM 735 C C . LEU A 1 98 ? -6.718 13.032 2.246 1.00 69.88 98 LEU A C 1
ATOM 737 O O . LEU A 1 98 ? -6.330 12.063 1.610 1.00 69.88 98 LEU A O 1
ATOM 741 N N . ARG A 1 99 ? -6.018 14.155 2.333 1.00 69.19 99 ARG A N 1
ATOM 742 C CA . ARG A 1 99 ? -4.675 14.289 1.783 1.00 69.19 99 ARG A CA 1
ATOM 743 C C . ARG A 1 99 ? -3.731 14.659 2.912 1.00 69.19 99 ARG A C 1
ATOM 745 O O . ARG A 1 99 ? -4.045 15.512 3.740 1.00 69.19 99 ARG A O 1
ATOM 752 N N . LEU A 1 100 ? -2.589 13.983 2.964 1.00 72.12 100 LEU A N 1
ATOM 753 C CA . LEU A 1 100 ? -1.490 14.430 3.806 1.00 72.12 100 LEU A CA 1
ATOM 754 C C . LEU A 1 100 ? -0.800 15.588 3.081 1.00 72.12 100 LEU A C 1
ATOM 756 O O . LEU A 1 100 ? -0.428 15.442 1.916 1.00 72.12 100 LEU A O 1
ATOM 760 N N . GLU A 1 101 ? -0.649 16.727 3.757 1.00 73.06 101 GLU A N 1
ATOM 761 C CA . GLU A 1 101 ? 0.104 17.870 3.215 1.00 73.06 101 GLU A CA 1
ATOM 762 C C . GLU A 1 101 ? 1.590 17.530 3.017 1.00 73.06 101 GLU A C 1
ATOM 764 O O . GLU A 1 101 ? 2.250 18.073 2.134 1.00 73.06 101 GLU A O 1
ATOM 769 N N . GLU A 1 102 ? 2.100 16.577 3.800 1.00 78.00 102 GLU A N 1
ATOM 770 C CA . GLU A 1 102 ? 3.467 16.067 3.726 1.00 78.00 102 GLU A CA 1
ATOM 771 C C . GLU A 1 102 ? 3.482 14.537 3.838 1.00 78.00 102 GLU A C 1
ATOM 773 O O . GLU A 1 102 ? 2.645 13.939 4.516 1.00 78.00 102 GLU A O 1
ATOM 778 N N . SER A 1 103 ? 4.458 13.881 3.207 1.00 81.81 103 SER A N 1
ATOM 779 C CA . SER A 1 103 ? 4.641 12.435 3.346 1.00 81.81 103 SER A CA 1
ATOM 780 C C . SER A 1 103 ? 4.915 12.055 4.813 1.00 81.81 103 SER A C 1
ATOM 782 O O . SER A 1 103 ? 5.758 12.681 5.462 1.00 81.81 103 SER A O 1
ATOM 784 N N . PRO A 1 104 ? 4.304 10.981 5.351 1.00 85.81 104 PRO A N 1
ATOM 785 C CA . PRO A 1 104 ? 4.550 10.556 6.723 1.00 85.81 104 PRO A CA 1
ATOM 786 C C . PRO A 1 104 ? 6.016 10.166 6.908 1.00 85.81 104 PRO A C 1
ATOM 788 O O . PRO A 1 104 ? 6.619 9.528 6.036 1.00 85.81 104 PRO A O 1
ATOM 791 N N . ARG A 1 105 ? 6.617 10.541 8.042 1.00 82.94 105 ARG A N 1
ATOM 792 C CA . ARG A 1 105 ? 8.042 10.263 8.302 1.00 82.94 105 ARG A CA 1
ATOM 793 C C . ARG A 1 105 ? 8.310 8.779 8.504 1.00 82.94 105 ARG A C 1
ATOM 795 O O . ARG A 1 105 ? 9.306 8.257 7.999 1.00 82.94 105 ARG A O 1
ATOM 802 N N . THR A 1 106 ? 7.376 8.098 9.159 1.00 86.31 106 THR A N 1
ATOM 803 C CA . THR A 1 106 ? 7.476 6.671 9.445 1.00 86.31 106 THR A CA 1
ATOM 804 C C . THR A 1 106 ? 6.374 5.904 8.745 1.00 86.31 106 THR A C 1
ATOM 806 O O . THR A 1 106 ? 5.185 6.130 8.978 1.00 86.31 106 THR A O 1
ATOM 809 N N . TRP A 1 107 ? 6.781 4.957 7.906 1.00 89.00 107 TRP A N 1
ATOM 810 C CA . TRP A 1 107 ? 5.876 4.011 7.276 1.00 89.00 107 TRP A CA 1
ATOM 811 C C . TRP A 1 107 ? 6.579 2.697 6.965 1.00 89.00 107 TRP A C 1
ATOM 813 O O . TRP A 1 107 ? 7.789 2.636 6.756 1.00 89.00 107 TRP A O 1
ATOM 823 N N . ILE A 1 108 ? 5.803 1.626 6.908 1.00 89.56 108 ILE A N 1
ATOM 824 C CA . ILE A 1 108 ? 6.239 0.311 6.463 1.00 89.56 108 ILE A CA 1
ATOM 825 C C . ILE A 1 108 ? 5.226 -0.222 5.459 1.00 89.56 108 ILE A C 1
ATOM 827 O O . ILE A 1 108 ? 4.027 -0.200 5.717 1.00 89.56 108 ILE A O 1
ATOM 831 N N . LYS A 1 109 ? 5.709 -0.712 4.318 1.00 89.69 109 LYS A N 1
ATOM 832 C CA . LYS A 1 109 ? 4.897 -1.433 3.335 1.00 89.69 109 LYS A CA 1
ATOM 833 C C . LYS A 1 109 ? 5.365 -2.874 3.211 1.00 89.69 109 LYS A C 1
ATOM 835 O O . LYS A 1 109 ? 6.567 -3.155 3.263 1.00 89.69 109 LYS A O 1
ATOM 840 N N . ALA A 1 110 ? 4.422 -3.785 3.032 1.00 89.38 110 ALA A N 1
ATOM 841 C CA . ALA A 1 110 ? 4.682 -5.193 2.783 1.00 89.38 110 ALA A CA 1
ATOM 842 C C . ALA A 1 110 ? 3.688 -5.730 1.757 1.00 89.38 110 ALA A C 1
ATOM 844 O O . ALA A 1 110 ? 2.514 -5.390 1.816 1.00 89.38 110 ALA A O 1
ATOM 845 N N . GLY A 1 111 ? 4.128 -6.570 0.827 1.00 89.69 111 GLY A N 1
ATOM 846 C CA . GLY A 1 111 ? 3.248 -7.035 -0.241 1.00 89.69 111 GLY A CA 1
ATOM 847 C C . GLY A 1 111 ? 3.977 -7.783 -1.339 1.00 89.69 111 GLY A C 1
ATOM 848 O O . GLY A 1 111 ? 5.039 -8.356 -1.104 1.00 89.69 111 GLY A O 1
ATOM 849 N N . ILE A 1 112 ? 3.395 -7.757 -2.531 1.00 88.00 112 ILE A N 1
ATOM 850 C CA . ILE A 1 112 ? 3.942 -8.346 -3.749 1.00 88.00 112 ILE A CA 1
ATOM 851 C C . ILE A 1 112 ? 4.383 -7.212 -4.676 1.00 88.00 112 ILE A C 1
ATOM 853 O O . ILE A 1 112 ? 3.677 -6.214 -4.820 1.00 88.00 112 ILE A O 1
ATOM 857 N N . GLU A 1 113 ? 5.544 -7.371 -5.303 1.00 85.94 113 GLU A N 1
ATOM 858 C CA . GLU A 1 113 ? 6.063 -6.499 -6.357 1.00 85.94 113 GLU A CA 1
ATOM 859 C C . GLU A 1 113 ? 6.439 -7.348 -7.569 1.00 85.94 113 GLU A C 1
ATOM 861 O O . GLU A 1 113 ? 7.099 -8.378 -7.425 1.00 85.94 113 GLU A O 1
ATOM 866 N N . LYS A 1 114 ? 6.028 -6.920 -8.763 1.00 84.81 114 LYS A N 1
ATOM 867 C CA . LYS A 1 114 ? 6.456 -7.555 -10.010 1.00 84.81 114 LYS A CA 1
ATOM 868 C C . LYS A 1 114 ? 7.729 -6.892 -10.525 1.00 84.81 114 LYS A C 1
ATOM 870 O O . LYS A 1 114 ? 7.712 -5.695 -10.789 1.00 84.81 114 LYS A O 1
ATOM 875 N N . VAL A 1 115 ? 8.806 -7.644 -10.718 1.00 84.62 115 VAL A N 1
ATOM 876 C CA . VAL A 1 115 ? 10.067 -7.149 -11.292 1.00 84.62 115 VAL A CA 1
ATOM 877 C C . VAL A 1 115 ? 10.502 -8.108 -12.389 1.00 84.62 115 VAL A C 1
ATOM 879 O O . VAL A 1 115 ? 10.609 -9.305 -12.157 1.00 84.62 115 VAL A O 1
ATOM 882 N N . ASP A 1 116 ? 10.695 -7.583 -13.597 1.00 87.19 116 ASP A N 1
ATOM 883 C CA . ASP A 1 116 ? 11.158 -8.326 -14.775 1.00 87.19 116 ASP A CA 1
ATOM 884 C C . ASP A 1 116 ? 10.365 -9.610 -15.069 1.00 87.19 116 ASP A C 1
ATOM 886 O O . ASP A 1 116 ? 10.898 -10.628 -15.499 1.00 87.19 116 ASP A O 1
ATOM 890 N N . GLY A 1 117 ? 9.047 -9.545 -14.857 1.00 83.69 117 GLY A N 1
ATOM 891 C CA . GLY A 1 117 ? 8.129 -10.666 -15.076 1.00 83.69 117 GLY A CA 1
ATOM 892 C C . GLY A 1 117 ? 8.017 -11.649 -13.907 1.00 83.69 117 GLY A C 1
ATOM 893 O O . GLY A 1 117 ? 7.136 -12.506 -13.941 1.00 83.69 117 GLY A O 1
ATOM 894 N N . GLU A 1 118 ? 8.826 -11.494 -12.861 1.00 84.44 118 GLU A N 1
ATOM 895 C CA . GLU A 1 118 ? 8.790 -12.312 -11.648 1.00 84.44 118 GLU A CA 1
ATOM 896 C C . GLU A 1 118 ? 8.103 -11.584 -10.486 1.00 84.44 118 GLU A C 1
ATOM 898 O O . GLU A 1 118 ? 8.060 -10.355 -10.433 1.00 84.44 118 GLU A O 1
ATOM 903 N N . PHE A 1 119 ? 7.549 -12.349 -9.541 1.00 83.56 119 PHE A N 1
ATOM 904 C CA . PHE A 1 119 ? 6.854 -11.820 -8.366 1.00 83.56 119 PHE A CA 1
ATOM 905 C C . PHE A 1 119 ? 7.698 -11.984 -7.106 1.00 83.56 119 PHE A C 1
ATOM 907 O O . PHE A 1 119 ? 8.090 -13.094 -6.747 1.00 83.56 119 PHE A O 1
ATOM 914 N N . PHE A 1 120 ? 7.899 -10.884 -6.387 1.00 80.50 120 PHE A N 1
ATOM 915 C CA . PHE A 1 120 ? 8.684 -10.838 -5.161 1.00 80.50 120 PHE A CA 1
ATOM 916 C C . PHE A 1 120 ? 7.826 -10.423 -3.972 1.00 80.50 120 PHE A C 1
ATOM 918 O O . PHE A 1 120 ? 7.073 -9.452 -4.038 1.00 80.50 120 PHE A O 1
ATOM 925 N N . CYS A 1 121 ? 7.991 -11.120 -2.848 1.00 81.88 121 CYS A N 1
ATOM 926 C CA . CYS A 1 121 ? 7.496 -10.641 -1.562 1.00 81.88 121 CYS A CA 1
ATOM 927 C C . CYS A 1 121 ? 8.401 -9.507 -1.077 1.00 81.88 121 CYS A C 1
ATOM 929 O O . CYS A 1 121 ? 9.583 -9.723 -0.807 1.00 81.88 121 CYS A O 1
ATOM 931 N N . ILE A 1 122 ? 7.845 -8.309 -0.925 1.00 74.50 122 ILE A N 1
ATOM 932 C CA . ILE A 1 122 ? 8.585 -7.129 -0.487 1.00 74.50 122 ILE A CA 1
ATOM 933 C C . ILE A 1 122 ? 8.224 -6.736 0.941 1.00 74.50 122 ILE A C 1
ATOM 935 O O . ILE A 1 122 ? 7.083 -6.862 1.384 1.00 74.50 122 ILE A O 1
ATOM 939 N N . ARG A 1 123 ? 9.217 -6.201 1.652 1.00 69.25 123 ARG A N 1
ATOM 940 C CA . ARG A 1 123 ? 9.043 -5.450 2.895 1.00 69.25 123 ARG A CA 1
ATOM 941 C C . ARG A 1 123 ? 9.956 -4.237 2.827 1.00 69.25 123 ARG A C 1
ATOM 943 O O . ARG A 1 123 ? 11.170 -4.399 2.735 1.00 69.25 123 ARG A O 1
ATOM 950 N N . ARG A 1 124 ? 9.391 -3.033 2.856 1.00 69.56 124 ARG A N 1
ATOM 951 C CA . ARG A 1 124 ? 10.166 -1.787 2.864 1.00 69.56 124 ARG A CA 1
ATOM 952 C C . ARG A 1 124 ? 9.751 -0.953 4.068 1.00 69.56 124 ARG A C 1
ATOM 954 O O . ARG A 1 124 ? 8.564 -0.719 4.263 1.00 69.56 124 ARG A O 1
ATOM 961 N N . CYS A 1 125 ? 10.727 -0.555 4.875 1.00 70.94 125 CYS A N 1
ATOM 962 C CA . CYS A 1 125 ? 10.531 0.262 6.067 1.00 70.94 125 CYS A CA 1
ATOM 963 C C . CYS A 1 125 ? 11.210 1.613 5.855 1.00 70.94 125 CYS A C 1
ATOM 965 O O . CYS A 1 125 ? 12.339 1.659 5.364 1.00 70.94 125 CYS A O 1
ATOM 967 N N . CYS A 1 126 ? 10.527 2.684 6.233 1.00 61.47 126 CYS A N 1
ATOM 968 C CA . CYS A 1 126 ? 11.086 4.014 6.326 1.00 61.47 126 CYS A CA 1
ATOM 969 C C . CYS A 1 126 ? 11.021 4.486 7.778 1.00 61.47 126 CYS A C 1
ATOM 971 O O . CYS A 1 126 ? 9.940 4.615 8.351 1.00 61.47 126 CYS A O 1
ATOM 973 N N . GLU A 1 127 ? 12.191 4.791 8.332 1.00 57.44 127 GLU A N 1
ATOM 974 C CA . GLU A 1 127 ? 12.360 5.391 9.648 1.00 57.44 127 GLU A CA 1
ATOM 975 C C . GLU A 1 127 ? 13.429 6.486 9.538 1.00 57.44 127 GLU A C 1
ATOM 977 O O . GLU A 1 127 ? 14.567 6.226 9.139 1.00 57.44 127 GLU A O 1
ATOM 982 N N . THR A 1 128 ? 13.067 7.734 9.840 1.00 46.28 128 THR A N 1
ATOM 983 C CA . THR A 1 128 ? 14.053 8.807 9.990 1.00 46.28 128 THR A CA 1
ATOM 984 C C . THR A 1 128 ? 14.742 8.608 11.336 1.00 46.28 128 THR A C 1
ATOM 986 O O . THR A 1 128 ? 14.199 8.972 12.373 1.00 46.28 128 THR A O 1
ATOM 989 N N . VAL A 1 129 ? 15.928 7.998 11.331 1.00 31.58 129 VAL A N 1
ATOM 990 C CA . VAL A 1 129 ? 16.721 7.777 12.548 1.00 31.58 129 VAL A CA 1
ATOM 991 C C . VAL A 1 129 ? 17.194 9.122 13.114 1.00 31.58 129 VAL A C 1
ATOM 993 O O . VAL A 1 129 ? 18.248 9.637 12.752 1.00 31.58 129 VAL A O 1
ATOM 996 N N . LEU A 1 130 ? 16.424 9.676 14.046 1.00 26.48 130 LEU A N 1
ATOM 997 C CA . LEU A 1 130 ? 16.962 10.306 15.248 1.00 26.48 130 LEU A CA 1
ATOM 998 C C . LEU A 1 130 ? 16.556 9.368 16.380 1.00 26.48 130 LEU A C 1
ATOM 1000 O O . LEU A 1 130 ? 15.377 9.277 16.704 1.00 26.48 130 LEU A O 1
ATOM 1004 N N . GLY A 1 131 ? 17.516 8.576 16.863 1.00 30.48 131 GLY A N 1
ATOM 1005 C CA . GLY A 1 131 ? 17.257 7.446 17.752 1.00 30.48 131 GLY A CA 1
ATOM 1006 C C . GLY A 1 131 ? 16.338 7.808 18.911 1.00 30.48 131 GLY A C 1
ATOM 1007 O O . GLY A 1 131 ? 16.616 8.765 19.622 1.00 30.48 131 GLY A O 1
ATOM 1008 N N . LEU A 1 132 ? 15.273 7.032 19.095 1.00 24.78 132 LEU A N 1
ATOM 1009 C CA . LEU A 1 132 ? 14.476 7.009 20.312 1.00 24.78 132 LEU A CA 1
ATOM 1010 C C . LEU A 1 132 ? 13.755 5.663 20.400 1.00 24.78 132 LEU A C 1
ATOM 1012 O O . LEU A 1 132 ? 13.124 5.196 19.454 1.00 24.78 132 LEU A O 1
ATOM 1016 N N . GLU A 1 133 ? 13.924 5.046 21.563 1.00 27.05 133 GLU A N 1
ATOM 1017 C CA . GLU A 1 133 ? 13.257 3.844 22.039 1.00 27.05 133 GLU A CA 1
ATOM 1018 C C . GLU A 1 133 ? 11.736 3.920 21.835 1.00 27.05 133 GLU A C 1
ATOM 1020 O O . GLU A 1 133 ? 11.160 5.005 21.742 1.00 27.05 133 GLU A O 1
ATOM 1025 N N . PHE A 1 134 ? 11.080 2.755 21.796 1.00 27.25 134 PHE A N 1
ATOM 1026 C CA . PHE A 1 134 ? 9.622 2.604 21.762 1.00 27.25 134 PHE A CA 1
ATOM 1027 C C . PHE A 1 134 ? 8.972 3.242 23.007 1.00 27.25 134 PHE A C 1
ATOM 1029 O O . PHE A 1 134 ? 8.589 2.568 23.958 1.00 27.25 134 PHE A O 1
ATOM 1036 N N . GLY A 1 135 ? 8.851 4.566 22.987 1.00 24.72 135 GLY A N 1
ATOM 1037 C CA . GLY A 1 135 ? 8.206 5.404 23.979 1.00 24.72 135 GLY A CA 1
ATOM 1038 C C . GLY A 1 135 ? 7.023 6.123 23.344 1.00 24.72 135 GLY A C 1
ATOM 1039 O O . GLY A 1 135 ? 7.181 7.014 22.515 1.00 24.72 135 GLY A O 1
ATOM 1040 N N . GLN A 1 136 ? 5.831 5.659 23.710 1.00 30.20 136 GLN A N 1
ATOM 1041 C CA . GLN A 1 136 ? 4.653 6.469 24.022 1.00 30.20 136 GLN A CA 1
ATOM 1042 C C . GLN A 1 136 ? 4.417 7.723 23.154 1.00 30.20 136 GLN A C 1
ATOM 1044 O O . GLN A 1 136 ? 4.816 8.828 23.496 1.00 30.20 136 GLN A O 1
ATOM 1049 N N . ALA A 1 137 ? 3.674 7.553 22.062 1.00 23.39 137 ALA A N 1
ATOM 1050 C CA . ALA A 1 137 ? 2.849 8.618 21.495 1.00 23.39 137 ALA A CA 1
ATOM 1051 C C . ALA A 1 137 ? 1.631 7.965 20.837 1.00 23.39 137 ALA A C 1
ATOM 1053 O O . ALA A 1 137 ? 1.740 6.852 20.323 1.00 23.39 137 ALA A O 1
ATOM 1054 N N . GLU A 1 138 ? 0.473 8.605 20.918 1.00 28.06 138 GLU A N 1
ATOM 1055 C CA . GLU A 1 138 ? -0.768 8.154 20.288 1.00 28.06 138 GLU A CA 1
ATOM 1056 C C . GLU A 1 138 ? -0.581 8.127 18.765 1.00 28.06 138 GLU A C 1
ATOM 1058 O O . GLU A 1 138 ? -0.046 9.063 18.179 1.00 28.06 138 GLU A O 1
ATOM 1063 N N . ARG A 1 139 ? -0.895 6.991 18.139 1.00 32.31 139 ARG A N 1
ATOM 1064 C CA . ARG A 1 139 ? -0.408 6.631 16.802 1.00 32.31 139 ARG A CA 1
ATOM 1065 C C . ARG A 1 139 ? -1.519 5.893 16.055 1.00 32.31 139 ARG A C 1
ATOM 1067 O O . ARG A 1 139 ? -2.050 4.901 16.564 1.00 32.31 139 ARG A O 1
ATOM 1074 N N . GLU A 1 140 ? -1.867 6.409 14.882 1.00 27.36 140 GLU A N 1
ATOM 1075 C CA . GLU A 1 140 ? -2.908 5.896 13.988 1.00 27.36 140 GLU A CA 1
ATOM 1076 C C . GLU A 1 140 ? -2.271 5.022 12.895 1.00 27.36 140 GLU A C 1
ATOM 1078 O O . GLU A 1 140 ? -1.296 5.443 12.288 1.00 27.36 140 GLU A O 1
ATOM 1083 N N . LEU A 1 141 ? -2.794 3.812 12.649 1.00 30.30 141 LEU A N 1
ATOM 1084 C CA . LEU A 1 141 ? -2.413 2.952 11.506 1.00 30.30 141 LEU A CA 1
ATOM 1085 C C . LEU A 1 141 ? -3.424 3.054 10.358 1.00 30.30 141 LEU A C 1
ATOM 1087 O O . LEU A 1 141 ? -4.537 3.482 10.609 1.00 30.30 141 LEU A O 1
ATOM 1091 N N . CYS A 1 142 ? -3.065 2.637 9.136 1.00 28.34 142 CYS A N 1
ATOM 1092 C CA . CYS A 1 142 ? -3.833 2.836 7.896 1.00 28.34 142 CYS A CA 1
ATOM 1093 C C . CYS A 1 142 ? -3.420 1.796 6.820 1.00 28.34 142 CYS A C 1
ATOM 1095 O O . CYS A 1 142 ? -2.232 1.515 6.758 1.00 28.34 142 CYS A O 1
ATOM 1097 N N . PHE A 1 143 ? -4.338 1.233 6.009 1.00 30.92 143 PHE A N 1
ATOM 1098 C CA . PHE A 1 143 ? -4.114 0.073 5.104 1.00 30.92 143 PHE A CA 1
ATOM 1099 C C . PHE A 1 143 ? -3.925 0.443 3.610 1.00 30.92 143 PHE A C 1
ATOM 1101 O O . PHE A 1 143 ? -4.039 1.611 3.256 1.00 30.92 143 PHE A O 1
ATOM 1108 N N . LEU A 1 144 ? -3.575 -0.540 2.760 1.00 41.16 144 LEU A N 1
ATOM 1109 C CA . LEU A 1 144 ? -3.533 -0.452 1.285 1.00 41.16 144 LEU A CA 1
ATOM 1110 C C . LEU A 1 144 ? -4.744 -1.192 0.712 1.00 41.16 144 LEU A C 1
ATOM 1112 O O . LEU A 1 144 ? -5.038 -2.294 1.233 1.00 41.16 144 LEU A O 1
#

Secondary structure (DSSP, 8-state):
---EEEES-TTPPPPPS-TTTS----PPPSS--EEE--GGGT--EEE-S-EEE--EETTT-------------STT-EEEEEEEE--S--EEEETTEEEESS--SEEEEEEEEEETTEEEEEEEEE-------S-----EE---

Organism: NCBI:txid1080344

Mean predicted aligned error: 9.08 Å

Radius of gyration: 15.45 Å; Cα contacts (8 Å, |Δi|>4): 255; chains: 1; bounding box: 43×31×40 Å

Foldseek 3Di:
DAWAWAADDPPADDQDPDNPPDDGDDDWDPPADQDADPVVVVGDGGPHTTFTWDWDWPVPDDDDDDDDDDPQPDAFRWDWWKWAWPPVFDFDDDPGYTYGPDHGQWMWTWTWGAHPNDIDTDIDTGHPDPDDDPDDDTTTTITD

Nearest PDB structures (foldseek):
  8uun-assembly1_C  TM=2.096E-01  e=2.711E+00  Severe acute respiratory syndrome coronavirus 2
  5bp4-assembly6_L  TM=2.274E-01  e=3.978E+00  Mycolicibacterium smegmatis MC2 155
  8v0l-assembly1_C  TM=2.254E-01  e=5.233E+00  Severe acute respiratory syndrome coronavirus 2